Protein AF-A0A8S4R0J4-F1 (afdb_monomer)

Structure (mmCIF, N/CA/C/O backbone):
data_AF-A0A8S4R0J4-F1
#
_entry.id   AF-A0A8S4R0J4-F1
#
loop_
_atom_site.group_PDB
_atom_site.id
_atom_site.type_symbol
_atom_site.label_atom_id
_atom_site.label_alt_id
_atom_site.label_comp_id
_atom_site.label_asym_id
_atom_site.label_entity_id
_atom_site.label_seq_id
_atom_site.pdbx_PDB_ins_code
_atom_site.Cartn_x
_atom_site.Cartn_y
_atom_site.Cartn_z
_atom_site.occupancy
_atom_site.B_iso_or_equiv
_atom_site.auth_seq_id
_atom_site.auth_comp_id
_atom_site.auth_asym_id
_atom_site.auth_atom_id
_atom_site.pdbx_PDB_model_num
ATOM 1 N N . MET A 1 1 ? 7.913 -29.783 -38.254 1.00 53.78 1 MET A N 1
ATOM 2 C CA . MET A 1 1 ? 7.956 -28.505 -37.512 1.00 53.78 1 MET A CA 1
ATOM 3 C C . MET A 1 1 ? 6.572 -28.282 -36.943 1.00 53.7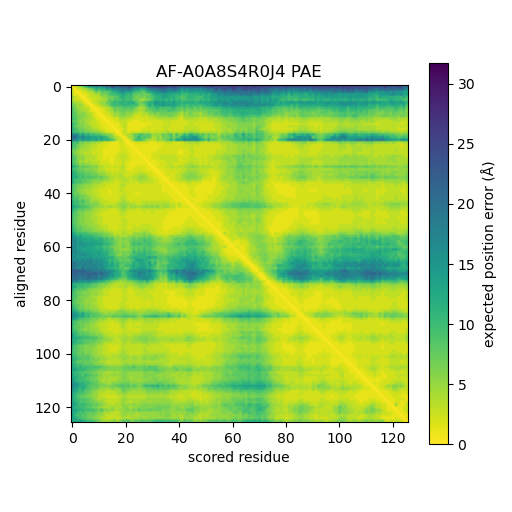8 1 MET A C 1
ATOM 5 O O . MET A 1 1 ? 5.621 -28.426 -37.696 1.00 53.78 1 MET A O 1
ATOM 9 N N . GLY A 1 2 ? 6.457 -28.079 -35.632 1.00 83.88 2 GLY A N 1
ATOM 10 C CA . GLY A 1 2 ? 5.169 -27.834 -34.981 1.00 83.88 2 GLY A CA 1
ATOM 11 C C . GLY A 1 2 ? 4.883 -26.339 -34.911 1.00 83.88 2 GLY A C 1
ATOM 12 O O . GLY A 1 2 ? 5.798 -25.559 -34.653 1.00 83.88 2 GLY A O 1
ATOM 13 N N . GLU A 1 3 ? 3.630 -25.966 -35.143 1.00 86.44 3 GLU A N 1
ATOM 14 C CA . GLU A 1 3 ? 3.121 -24.610 -34.957 1.00 86.44 3 GLU A CA 1
ATOM 15 C C . GLU A 1 3 ? 2.277 -24.578 -33.679 1.00 86.44 3 GLU A C 1
ATOM 17 O O . GLU A 1 3 ? 1.450 -25.463 -33.448 1.00 86.44 3 GLU A O 1
ATOM 22 N N . TRP A 1 4 ? 2.521 -23.588 -32.820 1.00 90.00 4 TRP A N 1
ATOM 23 C CA . TRP A 1 4 ? 1.735 -23.394 -31.606 1.00 90.00 4 TRP A CA 1
ATOM 24 C C . TRP A 1 4 ? 0.514 -22.535 -31.907 1.00 90.00 4 TRP A C 1
ATOM 26 O O . TRP A 1 4 ? 0.641 -21.437 -32.442 1.00 90.00 4 TRP A O 1
ATOM 36 N N . VAL A 1 5 ? -0.659 -23.003 -31.483 1.00 90.94 5 VAL A N 1
ATOM 37 C CA . VAL A 1 5 ? -1.885 -22.200 -31.461 1.00 90.94 5 VAL A CA 1
ATOM 38 C C . VAL A 1 5 ? -2.134 -21.757 -30.022 1.00 90.94 5 VAL A C 1
ATOM 40 O O . VAL A 1 5 ? -2.539 -22.552 -29.176 1.00 90.94 5 VAL A O 1
ATOM 43 N N . CYS A 1 6 ? -1.852 -20.490 -29.729 1.00 91.31 6 CYS A N 1
ATOM 44 C CA . CYS A 1 6 ? -2.050 -19.916 -28.399 1.00 91.31 6 CYS A CA 1
ATOM 45 C C . CYS A 1 6 ? -3.503 -19.460 -28.191 1.00 91.31 6 CYS A C 1
ATOM 47 O O . CYS A 1 6 ? -4.121 -18.891 -29.089 1.00 91.31 6 CYS A O 1
ATOM 49 N N . THR A 1 7 ? -4.025 -19.628 -26.975 1.00 89.69 7 THR A N 1
ATOM 50 C CA . THR A 1 7 ? -5.335 -19.103 -26.551 1.00 89.69 7 THR A CA 1
ATOM 51 C C . THR A 1 7 ? -5.173 -17.874 -25.661 1.00 89.69 7 THR A C 1
ATOM 53 O O . THR A 1 7 ? -4.277 -17.839 -24.821 1.00 89.69 7 THR A O 1
ATOM 56 N N . GLN A 1 8 ? -6.076 -16.900 -25.776 1.00 89.94 8 GLN A N 1
ATOM 57 C CA . GLN A 1 8 ? -6.120 -15.720 -24.903 1.00 89.94 8 GLN A CA 1
ATOM 58 C C . GLN A 1 8 ? -7.102 -15.953 -23.748 1.00 89.94 8 GLN A C 1
ATOM 60 O O . GLN A 1 8 ? -8.242 -15.494 -23.778 1.00 89.94 8 GLN A O 1
ATOM 65 N N . VAL A 1 9 ? -6.680 -16.732 -22.752 1.00 93.38 9 VAL A N 1
ATOM 66 C CA . VAL A 1 9 ? -7.491 -16.987 -21.552 1.00 93.38 9 VAL A CA 1
ATOM 67 C C . VAL A 1 9 ? -7.338 -15.808 -20.580 1.00 93.38 9 VAL A C 1
ATOM 69 O O . VAL A 1 9 ? -6.201 -15.454 -20.264 1.00 93.38 9 VAL A O 1
ATOM 72 N N . PRO A 1 10 ? -8.435 -15.206 -20.080 1.00 92.75 10 PRO A N 1
ATOM 73 C CA . PRO A 1 10 ? -8.359 -14.131 -19.094 1.00 92.75 10 PRO A CA 1
ATOM 74 C C . PRO A 1 10 ? -7.621 -14.557 -17.819 1.00 92.75 10 PRO A C 1
ATOM 76 O O . PRO A 1 10 ? -7.871 -15.633 -17.274 1.00 92.75 10 PRO A O 1
ATOM 79 N N . CYS A 1 11 ? -6.749 -13.688 -17.311 1.00 90.75 11 CYS A N 1
ATOM 80 C CA . CYS A 1 11 ? -6.005 -13.892 -16.072 1.00 90.75 11 CYS A CA 1
ATOM 81 C C . CYS A 1 11 ? -5.997 -12.616 -15.217 1.00 90.75 11 CYS A C 1
ATOM 83 O O . CYS A 1 11 ? -6.216 -11.511 -15.711 1.00 90.75 11 CYS A O 1
ATOM 85 N N . GLY A 1 12 ? -5.783 -12.774 -13.909 1.00 92.75 12 GLY A N 1
ATOM 86 C CA . GLY A 1 12 ? -5.637 -11.639 -12.999 1.00 92.75 12 GLY A CA 1
ATOM 87 C C . GLY A 1 12 ? -4.245 -11.009 -13.091 1.00 92.75 12 GLY A C 1
ATOM 88 O O . GLY A 1 12 ? -3.263 -11.703 -13.343 1.00 92.75 12 GLY A O 1
ATOM 89 N N . ALA A 1 13 ? -4.161 -9.709 -12.815 1.00 95.00 13 ALA A N 1
ATOM 90 C CA . ALA A 1 13 ? -2.903 -8.990 -12.625 1.00 95.00 13 ALA A CA 1
ATOM 91 C C . ALA A 1 13 ? -2.691 -8.663 -11.140 1.00 95.00 13 ALA A C 1
ATOM 93 O O . ALA A 1 13 ? -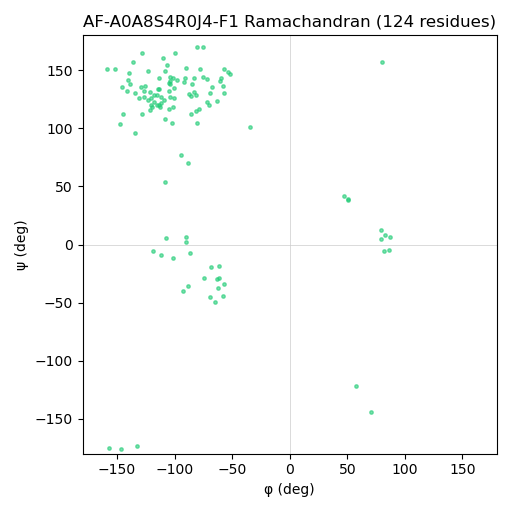3.652 -8.540 -10.375 1.00 95.00 13 ALA A O 1
ATOM 94 N N . ARG A 1 14 ? -1.433 -8.505 -10.717 1.00 94.81 14 ARG A N 1
ATOM 95 C CA . ARG A 1 14 ? -1.080 -8.198 -9.325 1.00 94.81 14 ARG A CA 1
ATOM 96 C C . ARG A 1 14 ? -0.048 -7.081 -9.271 1.00 94.81 14 ARG A C 1
ATOM 98 O O . ARG A 1 14 ? 0.988 -7.180 -9.912 1.00 94.81 14 ARG A O 1
ATOM 105 N N . CYS A 1 15 ? -0.309 -6.077 -8.442 1.00 95.94 15 CYS A N 1
ATOM 106 C CA . CYS A 1 15 ? 0.703 -5.136 -7.980 1.00 95.94 15 CYS A CA 1
ATOM 107 C C . CYS A 1 15 ? 1.190 -5.527 -6.575 1.00 95.94 15 CYS A C 1
ATOM 109 O O . CYS A 1 15 ? 0.554 -6.322 -5.872 1.00 95.94 15 CYS A O 1
ATOM 111 N N . GLY A 1 16 ? 2.312 -4.969 -6.135 1.00 95.31 16 GLY A N 1
ATOM 112 C CA . GLY A 1 16 ? 2.837 -5.228 -4.798 1.00 95.31 16 GLY A CA 1
ATOM 113 C C . GLY A 1 16 ? 3.790 -4.150 -4.315 1.00 95.31 16 GLY A C 1
ATOM 114 O O . GLY A 1 16 ? 4.469 -3.517 -5.116 1.00 95.31 16 GLY A O 1
ATOM 115 N N . ALA A 1 17 ? 3.839 -3.977 -2.998 1.00 94.12 17 ALA A N 1
ATOM 116 C CA . ALA A 1 17 ? 4.845 -3.196 -2.294 1.00 94.12 17 ALA A CA 1
ATOM 117 C C . ALA A 1 17 ? 5.457 -4.098 -1.214 1.00 94.12 17 ALA A C 1
ATOM 119 O O . ALA A 1 17 ? 4.715 -4.725 -0.454 1.00 94.12 17 ALA A O 1
ATOM 120 N N . VAL A 1 18 ? 6.783 -4.227 -1.185 1.00 89.75 18 VAL A N 1
ATOM 121 C CA . VAL A 1 18 ? 7.496 -5.143 -0.280 1.00 89.75 18 VAL A CA 1
ATOM 122 C C . VAL A 1 18 ? 8.769 -4.478 0.242 1.00 89.75 18 VAL A C 1
ATOM 124 O O . VAL A 1 18 ? 9.469 -3.813 -0.517 1.00 89.75 18 VAL A O 1
ATOM 127 N N . GLY A 1 19 ? 9.087 -4.709 1.519 1.00 77.81 19 GLY A N 1
ATOM 128 C CA . GLY A 1 19 ? 10.363 -4.310 2.120 1.00 77.81 19 GLY A CA 1
ATOM 129 C C . GLY A 1 19 ? 10.520 -2.799 2.301 1.00 77.81 19 GLY A C 1
ATOM 130 O O . GLY A 1 19 ? 9.557 -2.101 2.626 1.00 77.81 19 GLY A O 1
ATOM 131 N N . ASP A 1 20 ? 11.748 -2.321 2.108 1.00 73.50 20 ASP A N 1
ATOM 132 C CA . ASP A 1 20 ? 12.126 -0.916 2.004 1.00 73.50 20 ASP A CA 1
ATOM 133 C C . ASP A 1 20 ? 11.829 -0.424 0.579 1.00 73.50 20 ASP A C 1
ATOM 135 O O . ASP A 1 20 ? 12.495 -0.763 -0.390 1.00 73.50 20 ASP A O 1
ATOM 139 N N . PRO A 1 21 ? 10.755 0.347 0.436 1.00 75.06 21 PRO A N 1
ATOM 140 C CA . PRO A 1 21 ? 9.756 0.259 -0.619 1.00 75.06 21 PRO A CA 1
ATOM 141 C C . PRO A 1 21 ? 10.270 -0.145 -2.006 1.00 75.06 21 PRO A C 1
ATOM 143 O O . PRO A 1 21 ? 10.721 0.682 -2.811 1.00 75.06 21 PRO A O 1
ATOM 146 N N . HIS A 1 22 ? 10.058 -1.425 -2.308 1.00 92.00 22 HIS A N 1
ATOM 147 C CA . HIS A 1 22 ? 10.108 -1.985 -3.649 1.00 92.00 22 HIS A CA 1
ATOM 148 C C . HIS A 1 22 ? 8.685 -2.168 -4.174 1.00 92.00 22 HIS A C 1
ATOM 150 O O . HIS A 1 22 ? 7.897 -2.933 -3.611 1.00 92.00 22 HIS A O 1
ATOM 156 N N . TYR A 1 23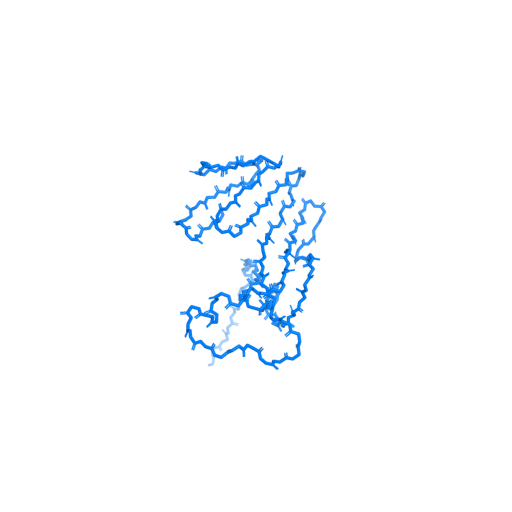 ? 8.360 -1.489 -5.268 1.00 95.38 23 TYR A N 1
ATOM 157 C CA . TYR A 1 23 ? 7.057 -1.554 -5.917 1.00 95.38 23 TYR A CA 1
ATOM 158 C C . TYR A 1 23 ? 7.121 -2.411 -7.175 1.00 95.38 23 TYR A C 1
ATOM 160 O O . TYR A 1 23 ? 8.083 -2.353 -7.939 1.00 95.38 23 TYR A O 1
ATOM 168 N N . THR A 1 24 ? 6.076 -3.199 -7.400 1.00 97.06 24 THR A N 1
ATOM 169 C CA . THR A 1 24 ? 5.812 -3.905 -8.656 1.00 97.06 24 THR A CA 1
ATOM 170 C C . THR A 1 24 ? 4.438 -3.491 -9.169 1.00 97.06 24 THR A C 1
ATOM 172 O O . THR A 1 24 ? 3.450 -3.601 -8.437 1.00 97.06 24 THR A O 1
ATOM 175 N N . THR A 1 25 ? 4.368 -2.997 -10.401 1.00 96.94 25 THR A N 1
ATOM 176 C CA . THR A 1 25 ? 3.124 -2.579 -11.065 1.00 96.94 25 THR A CA 1
ATOM 177 C C . THR A 1 25 ? 2.364 -3.776 -11.646 1.00 96.94 25 THR A C 1
ATOM 179 O O . THR A 1 25 ? 2.879 -4.892 -11.692 1.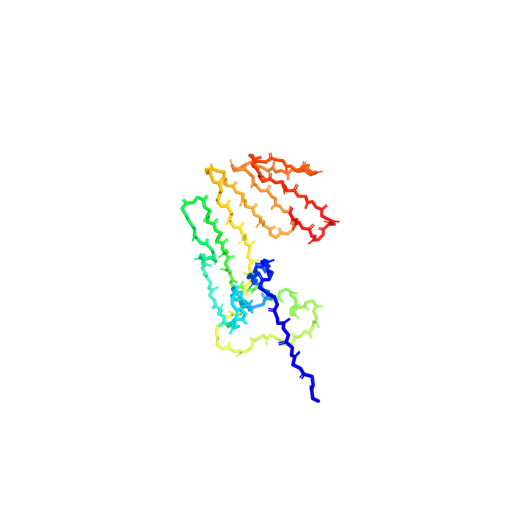00 96.94 25 THR A O 1
ATOM 182 N N . PHE A 1 26 ? 1.120 -3.561 -12.090 1.00 97.12 26 PHE A N 1
ATOM 183 C CA . PHE A 1 26 ? 0.264 -4.623 -12.644 1.00 97.12 26 PHE A CA 1
ATOM 184 C C . PHE A 1 26 ? 0.828 -5.290 -13.908 1.00 97.12 26 PHE A C 1
ATOM 186 O O . PHE A 1 26 ? 0.558 -6.464 -14.144 1.00 97.12 26 PHE A O 1
ATOM 193 N N . ASP A 1 27 ? 1.617 -4.558 -14.692 1.00 96.12 27 ASP A N 1
ATOM 194 C CA . ASP A 1 27 ? 2.336 -5.018 -15.884 1.00 96.12 27 ASP A CA 1
ATOM 195 C C . ASP A 1 27 ? 3.753 -5.543 -15.573 1.00 96.12 27 ASP A C 1
ATOM 197 O O . ASP A 1 27 ? 4.507 -5.893 -16.478 1.00 96.12 27 ASP A O 1
ATOM 201 N N . GLY A 1 28 ? 4.113 -5.653 -14.289 1.00 96.12 28 GLY A N 1
ATOM 202 C CA . GLY A 1 28 ? 5.338 -6.309 -13.830 1.00 96.12 28 GLY A CA 1
ATOM 203 C C . GLY A 1 28 ? 6.585 -5.422 -13.774 1.00 96.12 28 GLY A C 1
ATOM 204 O O . GLY A 1 28 ? 7.671 -5.938 -13.490 1.00 96.12 28 GLY A O 1
ATOM 205 N N . LEU A 1 29 ? 6.463 -4.111 -14.002 1.00 97.00 29 LEU A N 1
ATOM 206 C CA . LEU A 1 29 ? 7.578 -3.172 -13.869 1.00 97.00 29 LEU A CA 1
ATOM 207 C C . LEU A 1 29 ? 7.943 -2.968 -12.395 1.00 97.00 29 LEU A C 1
ATOM 209 O O . LEU A 1 29 ? 7.078 -2.933 -11.519 1.00 97.00 29 LEU A O 1
ATOM 213 N N . ARG A 1 30 ? 9.246 -2.850 -12.121 1.00 96.06 30 ARG A N 1
ATOM 214 C CA . ARG A 1 30 ? 9.800 -2.748 -10.764 1.00 96.06 30 ARG A CA 1
ATOM 215 C C . ARG A 1 30 ? 10.433 -1.385 -10.528 1.00 96.06 30 ARG A C 1
ATOM 217 O O . ARG A 1 30 ? 11.232 -0.933 -11.345 1.00 96.06 30 ARG A O 1
ATOM 224 N N . TYR A 1 31 ? 10.127 -0.781 -9.382 1.00 92.19 31 TYR A N 1
ATOM 225 C CA . TYR A 1 31 ? 10.625 0.537 -8.990 1.00 92.19 31 TYR A CA 1
ATOM 226 C C . TYR A 1 31 ? 10.994 0.572 -7.511 1.00 92.19 31 TYR A C 1
ATOM 228 O O . TYR A 1 31 ? 10.326 -0.047 -6.684 1.00 92.19 31 TYR A O 1
ATOM 236 N N . ASN A 1 32 ? 12.007 1.369 -7.180 1.00 90.75 32 ASN A N 1
ATOM 237 C CA . ASN A 1 32 ? 12.397 1.652 -5.803 1.00 90.75 32 ASN A CA 1
ATOM 238 C C . ASN A 1 32 ? 12.082 3.112 -5.510 1.00 90.75 32 ASN A C 1
ATOM 240 O O . ASN A 1 32 ? 12.506 3.990 -6.263 1.00 90.75 32 ASN A O 1
ATOM 244 N N . PHE A 1 33 ? 11.346 3.377 -4.435 1.00 89.38 33 PHE A N 1
ATOM 245 C CA . PHE A 1 33 ? 10.975 4.747 -4.094 1.00 89.38 33 PHE A CA 1
ATOM 246 C C . PHE A 1 33 ? 10.884 4.956 -2.581 1.00 89.38 33 PHE A C 1
ATOM 248 O O . PHE A 1 33 ? 9.909 4.571 -1.939 1.00 89.38 33 PHE A O 1
ATOM 255 N N . MET A 1 34 ? 11.906 5.613 -2.031 1.00 89.38 34 MET A N 1
ATOM 256 C CA . MET A 1 34 ? 12.081 5.870 -0.598 1.00 89.38 34 MET A CA 1
ATOM 257 C C . MET A 1 34 ? 11.405 7.178 -0.162 1.00 89.38 34 MET A C 1
ATOM 259 O O . MET A 1 34 ? 12.072 8.165 0.139 1.00 89.38 34 MET A O 1
ATOM 263 N N . GLY A 1 35 ? 10.073 7.199 -0.160 1.00 89.56 35 GLY A N 1
ATOM 264 C CA . GLY A 1 35 ? 9.283 8.355 0.268 1.00 89.56 35 GLY A CA 1
ATOM 265 C C . GLY A 1 35 ? 8.782 8.272 1.716 1.00 89.56 35 GLY A C 1
ATOM 266 O O . GLY A 1 35 ? 8.334 7.215 2.157 1.00 89.56 35 GLY A O 1
ATOM 267 N N . HIS A 1 36 ? 8.778 9.398 2.442 1.00 92.12 36 HIS A N 1
ATOM 268 C CA . HIS A 1 36 ? 8.291 9.515 3.834 1.00 92.12 36 HIS A CA 1
ATOM 269 C C . HIS A 1 36 ? 6.962 10.282 3.913 1.00 92.12 36 HIS A C 1
ATOM 271 O O . HIS A 1 36 ? 6.849 11.295 4.600 1.00 92.12 36 HIS A O 1
ATOM 277 N N . CYS A 1 37 ? 5.970 9.840 3.146 1.00 94.25 37 CYS A N 1
ATOM 278 C CA . CYS A 1 37 ? 4.645 10.449 3.090 1.00 94.25 37 CYS A CA 1
ATOM 279 C C . CYS A 1 37 ? 3.575 9.375 2.849 1.00 94.25 37 CYS A C 1
ATOM 281 O O . CYS A 1 37 ? 3.869 8.179 2.774 1.00 94.25 37 CYS A O 1
ATOM 283 N N . THR A 1 38 ? 2.331 9.814 2.701 1.00 96.62 38 THR A N 1
ATOM 284 C CA . THR A 1 38 ? 1.237 8.986 2.201 1.00 96.62 38 THR A CA 1
ATOM 285 C C . THR A 1 38 ? 1.228 9.014 0.678 1.00 96.62 38 THR A C 1
ATOM 287 O O . THR A 1 38 ? 1.216 10.086 0.072 1.00 96.62 38 THR A O 1
ATOM 290 N N . TYR A 1 39 ? 1.218 7.834 0.063 1.00 96.00 39 TYR A N 1
ATOM 291 C CA . TYR A 1 39 ? 1.218 7.669 -1.388 1.00 96.00 39 TYR A CA 1
ATOM 292 C C . TYR A 1 39 ? 0.060 6.790 -1.831 1.00 96.00 39 TYR A C 1
ATOM 294 O O . TYR A 1 39 ? -0.184 5.732 -1.252 1.00 96.00 39 TYR A O 1
ATOM 302 N N . THR A 1 40 ? -0.608 7.205 -2.901 1.00 97.44 40 THR A N 1
ATOM 303 C CA . THR A 1 40 ? -1.673 6.424 -3.524 1.00 97.44 40 THR A CA 1
ATOM 304 C C . THR A 1 40 ? -1.081 5.319 -4.387 1.00 97.44 40 THR A C 1
ATOM 306 O O . THR A 1 40 ? -0.395 5.588 -5.370 1.00 97.44 40 THR A O 1
ATOM 309 N N . LEU A 1 41 ? -1.356 4.068 -4.016 1.00 96.25 41 LEU A N 1
ATOM 310 C CA . LEU A 1 41 ? -0.914 2.872 -4.738 1.00 96.25 41 LEU A CA 1
ATOM 311 C C . LEU A 1 41 ? -1.909 2.456 -5.823 1.00 96.25 41 LEU A C 1
ATOM 313 O O . LEU A 1 41 ? -1.516 1.968 -6.880 1.00 96.25 41 LEU A O 1
ATOM 317 N N . LEU A 1 42 ? -3.202 2.634 -5.552 1.00 96.75 42 LEU A N 1
ATOM 318 C CA . LEU A 1 42 ? -4.291 2.335 -6.475 1.00 96.75 42 LEU A CA 1
ATOM 319 C C . LEU A 1 42 ? -5.406 3.352 -6.267 1.00 96.75 42 LEU A C 1
ATOM 321 O O . LEU A 1 42 ? -5.802 3.616 -5.133 1.00 96.75 42 LEU A O 1
ATOM 325 N N . LYS A 1 43 ? -5.957 3.868 -7.364 1.00 97.19 43 LYS A N 1
ATOM 326 C CA . LYS A 1 43 ? -7.151 4.707 -7.337 1.00 97.19 43 LYS A CA 1
ATOM 327 C C . LYS A 1 43 ? -8.057 4.383 -8.512 1.00 97.19 43 LYS A C 1
ATOM 329 O O . LYS A 1 43 ? -7.611 4.309 -9.652 1.00 97.19 43 LYS A O 1
ATOM 334 N N . THR A 1 44 ? -9.330 4.207 -8.208 1.00 95.56 44 THR A N 1
ATOM 335 C CA . THR A 1 44 ? -10.442 4.043 -9.149 1.00 95.56 44 THR A CA 1
ATOM 336 C C . THR A 1 44 ? -11.577 4.971 -8.707 1.00 95.56 44 THR A C 1
ATOM 338 O O . THR A 1 44 ? -11.400 5.756 -7.775 1.00 95.56 44 THR A O 1
ATOM 341 N N . GLU A 1 45 ? -12.750 4.888 -9.335 1.00 94.19 45 GLU A N 1
ATOM 342 C CA . GLU A 1 45 ? -13.912 5.686 -8.919 1.00 94.19 45 GLU A CA 1
ATOM 343 C C . GLU A 1 45 ? -14.378 5.372 -7.487 1.00 94.19 45 GLU A C 1
ATOM 345 O O . GLU A 1 45 ? -14.742 6.286 -6.753 1.00 94.19 45 GLU A O 1
ATOM 350 N N . ASN A 1 46 ? -14.326 4.100 -7.068 1.00 93.44 46 ASN A N 1
ATOM 351 C CA . ASN A 1 46 ? -14.900 3.645 -5.791 1.00 93.44 46 ASN A CA 1
ATOM 352 C C . ASN A 1 46 ? -13.878 3.053 -4.812 1.00 93.44 46 ASN A C 1
ATOM 354 O O . ASN A 1 46 ? -14.244 2.708 -3.684 1.00 93.44 46 ASN A O 1
ATOM 358 N N . ILE A 1 47 ? -12.624 2.896 -5.244 1.00 95.25 47 ILE A N 1
ATOM 359 C CA . ILE A 1 47 ? -11.557 2.261 -4.466 1.00 95.25 47 ILE A CA 1
ATOM 360 C C . ILE A 1 47 ? -10.317 3.144 -4.475 1.00 95.25 47 ILE A C 1
ATOM 362 O O . ILE A 1 47 ? -9.798 3.452 -5.549 1.00 95.25 47 ILE A O 1
ATOM 366 N N . THR A 1 48 ? -9.809 3.462 -3.287 1.00 97.62 48 THR A N 1
ATOM 367 C CA . THR A 1 48 ? -8.494 4.087 -3.095 1.00 97.62 48 THR A CA 1
ATOM 368 C C . THR A 1 48 ? -7.693 3.247 -2.110 1.00 97.62 48 THR A C 1
ATOM 370 O O . THR A 1 48 ? -8.210 2.865 -1.061 1.00 97.62 48 THR A O 1
ATOM 373 N N . ILE A 1 49 ? -6.441 2.949 -2.447 1.00 97.38 49 ILE A N 1
ATOM 374 C CA . ILE A 1 49 ? -5.488 2.295 -1.551 1.00 97.38 49 ILE A CA 1
ATOM 375 C C . ILE A 1 49 ? -4.283 3.213 -1.406 1.00 97.38 49 ILE A C 1
ATOM 377 O O . ILE A 1 49 ? -3.553 3.433 -2.375 1.00 97.38 49 ILE A O 1
ATOM 381 N N . ASP A 1 50 ? -4.061 3.699 -0.191 1.00 97.62 50 ASP A N 1
ATOM 382 C CA . ASP A 1 50 ? -2.922 4.537 0.158 1.00 97.62 50 ASP A CA 1
ATOM 383 C C . ASP A 1 50 ? -1.994 3.808 1.136 1.00 97.62 50 ASP A C 1
ATOM 385 O O . ASP A 1 50 ? -2.444 3.099 2.041 1.00 97.62 50 ASP A O 1
ATOM 389 N N . ALA A 1 51 ? -0.689 4.011 0.986 1.00 96.25 51 ALA A N 1
ATOM 390 C CA . ALA A 1 51 ? 0.321 3.563 1.936 1.00 96.25 51 ALA A CA 1
ATOM 391 C C . ALA A 1 51 ? 0.968 4.770 2.619 1.00 96.25 51 ALA A C 1
ATOM 393 O O . ALA A 1 51 ? 1.540 5.635 1.957 1.00 96.25 51 ALA A O 1
ATOM 394 N N . GLU A 1 52 ? 0.890 4.816 3.949 1.00 96.06 52 GLU A N 1
ATOM 395 C CA . GLU A 1 52 ? 1.656 5.758 4.767 1.00 96.06 52 GLU A CA 1
ATOM 396 C C . GLU A 1 52 ? 3.028 5.158 5.042 1.00 96.06 52 GLU A C 1
ATOM 398 O O . GLU A 1 52 ? 3.165 4.169 5.773 1.00 96.06 52 GLU A O 1
ATOM 403 N N . ASN A 1 53 ? 4.043 5.789 4.467 1.00 94.19 53 ASN A N 1
ATOM 404 C CA . ASN A 1 53 ? 5.433 5.436 4.672 1.00 94.19 53 ASN A CA 1
ATOM 405 C C . ASN A 1 53 ? 6.102 6.460 5.589 1.00 94.19 53 ASN A C 1
ATOM 407 O O . ASN A 1 53 ? 5.905 7.668 5.469 1.00 94.19 53 ASN A O 1
ATOM 411 N N . VAL A 1 54 ? 6.933 5.964 6.497 1.00 92.94 54 VAL A N 1
ATOM 412 C CA . VAL A 1 54 ? 7.741 6.771 7.419 1.00 92.94 54 VAL A CA 1
ATOM 413 C C . VAL A 1 54 ? 9.197 6.338 7.333 1.00 92.94 54 VAL A C 1
ATOM 415 O O . VAL A 1 54 ? 9.490 5.250 6.840 1.00 92.94 54 VAL A O 1
ATOM 418 N N . ALA A 1 55 ? 10.118 7.151 7.847 1.00 91.00 55 ALA A N 1
ATOM 419 C CA . ALA A 1 55 ? 11.485 6.691 8.050 1.00 91.00 55 ALA A CA 1
ATOM 420 C C . ALA A 1 55 ? 11.487 5.448 8.958 1.00 91.00 55 ALA A C 1
ATOM 422 O O . ALA A 1 55 ? 10.866 5.450 10.025 1.00 91.00 55 ALA A O 1
ATOM 423 N N . CYS A 1 56 ? 12.179 4.388 8.544 1.00 88.00 56 CYS A N 1
ATOM 424 C CA . CYS A 1 56 ? 12.315 3.183 9.351 1.00 88.00 56 CYS A CA 1
ATOM 425 C C . CYS A 1 56 ? 12.979 3.508 10.695 1.00 88.00 56 CYS A C 1
ATOM 427 O O . CYS A 1 56 ? 13.911 4.312 10.767 1.00 88.00 56 CYS A O 1
ATOM 429 N N . SER A 1 57 ? 12.537 2.833 11.758 1.00 85.62 57 SER A N 1
ATOM 430 C CA . SER A 1 57 ? 13.117 2.993 13.097 1.00 85.62 57 SER A CA 1
ATOM 431 C C . SER A 1 57 ? 14.540 2.443 13.212 1.00 85.62 57 SER A C 1
ATOM 433 O O . SER A 1 57 ? 15.252 2.807 14.137 1.00 85.62 57 SER A O 1
ATOM 435 N N . GLY A 1 58 ? 14.949 1.559 12.295 1.00 82.69 58 GLY A N 1
ATOM 436 C CA . GLY A 1 58 ? 16.204 0.813 12.405 1.00 82.69 58 GLY A CA 1
ATOM 437 C C . GLY A 1 58 ? 16.125 -0.387 13.353 1.00 82.69 58 GLY A C 1
ATOM 438 O O . GLY A 1 58 ? 17.125 -1.072 13.524 1.00 82.69 58 GLY A O 1
ATOM 439 N N . ALA A 1 59 ? 14.947 -0.703 13.911 1.00 82.50 59 ALA A N 1
ATOM 440 C CA . ALA A 1 59 ? 14.781 -1.799 14.871 1.00 82.50 59 ALA A CA 1
ATOM 441 C C . ALA A 1 59 ? 15.244 -3.166 14.331 1.00 82.50 59 ALA A C 1
ATOM 443 O O . ALA A 1 59 ? 15.772 -3.976 15.082 1.00 82.50 59 ALA A O 1
ATOM 444 N N . ILE A 1 60 ? 15.083 -3.424 13.026 1.00 79.50 60 ILE A N 1
ATOM 445 C CA . ILE A 1 60 ? 15.583 -4.657 12.392 1.00 79.50 60 ILE A CA 1
ATOM 446 C C . ILE A 1 60 ? 17.114 -4.650 12.337 1.00 79.50 60 ILE A C 1
ATOM 448 O O . ILE A 1 60 ? 17.741 -5.648 12.674 1.00 79.50 60 ILE A O 1
ATOM 452 N N . THR A 1 61 ? 17.712 -3.526 11.937 1.00 83.31 61 THR A N 1
ATOM 453 C CA . THR A 1 61 ? 19.169 -3.343 11.888 1.00 83.31 61 THR A CA 1
ATOM 454 C C . THR A 1 61 ? 19.788 -3.565 13.267 1.00 83.31 61 THR A C 1
ATOM 456 O O . THR A 1 61 ? 20.760 -4.304 13.387 1.00 83.31 61 THR A O 1
ATOM 459 N N . GLU A 1 62 ? 19.169 -3.005 14.307 1.00 84.75 62 GLU A N 1
ATOM 460 C CA . GLU A 1 62 ? 19.571 -3.189 15.701 1.00 84.75 62 GLU A CA 1
ATOM 461 C C . GLU A 1 62 ? 19.405 -4.647 16.159 1.00 84.75 62 GLU A C 1
ATOM 463 O O . GLU A 1 62 ? 20.358 -5.249 16.650 1.00 84.75 62 GLU A O 1
ATOM 468 N N . ALA A 1 63 ? 18.239 -5.259 15.923 1.00 86.25 63 ALA A N 1
ATOM 469 C CA . ALA A 1 63 ? 17.969 -6.646 16.311 1.00 86.25 63 ALA A CA 1
ATOM 470 C C . ALA A 1 63 ? 18.880 -7.666 15.607 1.00 86.25 63 ALA A C 1
ATOM 472 O O . ALA A 1 63 ? 19.172 -8.722 16.165 1.00 86.25 63 ALA A O 1
ATOM 473 N N . MET A 1 64 ? 19.329 -7.362 14.387 1.00 86.69 64 MET A N 1
ATOM 474 C CA . MET A 1 64 ? 20.250 -8.205 13.619 1.00 86.69 64 MET A CA 1
ATOM 475 C C . MET A 1 64 ? 21.729 -7.874 13.861 1.00 86.69 64 MET A C 1
ATOM 477 O O . MET A 1 64 ? 22.587 -8.496 13.237 1.00 86.69 64 MET A O 1
ATOM 481 N N . ASN A 1 65 ? 22.045 -6.925 14.751 1.00 89.00 65 ASN A N 1
ATOM 482 C CA . ASN A 1 65 ? 23.406 -6.438 14.998 1.00 89.00 65 ASN A CA 1
ATOM 483 C C . ASN A 1 65 ? 24.136 -6.033 13.699 1.00 89.00 65 ASN A C 1
ATOM 485 O O . ASN A 1 65 ? 25.321 -6.311 13.505 1.00 89.00 65 ASN A O 1
ATOM 489 N N . LEU A 1 66 ? 23.391 -5.421 12.774 1.00 84.50 66 LEU A N 1
ATOM 490 C CA . LEU A 1 66 ? 23.905 -4.923 11.505 1.00 84.50 66 LEU A CA 1
ATOM 491 C C . LEU A 1 66 ? 24.363 -3.474 11.660 1.00 84.50 66 LEU A C 1
ATOM 493 O O . LEU A 1 66 ? 23.841 -2.716 12.478 1.00 84.50 66 LEU A O 1
ATOM 497 N N . SER A 1 67 ? 25.332 -3.070 10.840 1.00 80.06 67 SER A N 1
ATOM 498 C CA . SER A 1 67 ? 25.753 -1.673 10.794 1.00 80.06 67 SER A CA 1
ATOM 499 C C . SER A 1 67 ? 24.585 -0.768 10.375 1.00 80.06 67 SER A C 1
ATOM 501 O O . SER A 1 67 ? 23.809 -1.147 9.490 1.00 80.06 67 SER A O 1
ATOM 503 N N . PRO A 1 68 ? 24.453 0.430 10.977 1.00 75.12 68 PRO A N 1
ATOM 504 C CA . PRO A 1 68 ? 23.456 1.407 10.568 1.00 75.12 68 PRO A CA 1
ATOM 505 C C . PRO A 1 68 ? 23.551 1.717 9.073 1.00 75.12 68 PRO A C 1
ATOM 507 O O . PRO A 1 68 ? 24.631 1.713 8.484 1.00 75.12 68 PRO A O 1
ATOM 510 N N . TYR A 1 69 ? 22.415 2.026 8.452 1.00 73.12 69 TYR A N 1
ATOM 511 C CA . TYR A 1 69 ? 22.421 2.553 7.093 1.00 73.12 69 TYR A CA 1
ATOM 512 C C . TYR A 1 69 ? 23.141 3.913 7.068 1.00 73.12 69 TYR A C 1
ATOM 514 O O . TYR A 1 69 ? 22.757 4.827 7.797 1.00 73.12 69 TYR A O 1
ATOM 522 N N . HIS A 1 70 ? 24.178 4.034 6.234 1.00 69.88 70 HIS A N 1
ATOM 523 C CA . HIS A 1 70 ? 25.035 5.225 6.125 1.00 69.88 70 HIS A CA 1
ATOM 524 C C . HIS A 1 70 ? 24.809 6.041 4.837 1.00 69.88 70 HIS A C 1
ATOM 526 O O . HIS A 1 70 ? 25.562 6.976 4.573 1.00 69.88 70 HIS A O 1
ATOM 532 N N . GLY A 1 71 ? 23.817 5.685 4.015 1.00 69.88 71 GLY A N 1
ATOM 533 C CA . GLY A 1 71 ? 23.485 6.440 2.803 1.00 69.88 71 GLY A CA 1
ATOM 534 C C . GLY A 1 71 ? 22.733 7.742 3.092 1.00 69.88 71 GLY A C 1
ATOM 535 O O . GLY A 1 71 ? 22.286 7.989 4.213 1.00 69.88 71 GLY A O 1
ATOM 536 N N . GLU A 1 72 ? 22.581 8.579 2.064 1.00 68.69 72 GLU A N 1
ATOM 537 C CA . GLU A 1 72 ? 21.750 9.780 2.158 1.00 68.69 72 GLU A CA 1
ATOM 538 C C . GLU A 1 72 ? 20.263 9.414 2.268 1.00 68.69 72 GLU A C 1
ATOM 540 O O . GLU A 1 72 ? 19.730 8.635 1.478 1.00 68.69 72 GLU A O 1
ATOM 545 N N . GLY A 1 73 ? 19.582 10.010 3.250 1.00 73.31 73 GLY A N 1
ATOM 546 C CA . GLY A 1 73 ? 18.190 9.697 3.570 1.00 73.31 73 GLY A CA 1
ATOM 547 C C . GLY A 1 73 ? 18.037 8.423 4.409 1.00 73.31 73 GLY A C 1
ATOM 548 O O . GLY A 1 73 ? 18.901 7.558 4.454 1.00 73.31 73 GLY A O 1
ATOM 549 N N . LYS A 1 74 ? 16.921 8.305 5.134 1.00 79.81 74 LYS A N 1
ATOM 550 C CA . LYS A 1 74 ? 16.593 7.076 5.875 1.00 79.81 74 LYS A CA 1
ATOM 551 C C . LYS A 1 74 ? 15.765 6.140 4.988 1.00 79.81 74 LYS A C 1
ATOM 553 O O . LYS A 1 74 ? 14.890 6.641 4.272 1.00 79.81 74 LYS A O 1
ATOM 558 N N . PRO A 1 75 ? 15.958 4.808 5.067 1.00 87.25 75 PRO A N 1
ATOM 559 C CA . PRO A 1 75 ? 15.069 3.867 4.394 1.00 87.25 75 PRO A CA 1
ATOM 560 C C . PRO A 1 75 ? 13.629 4.088 4.860 1.00 87.25 75 PRO A C 1
ATOM 562 O O . PRO A 1 75 ? 13.387 4.557 5.978 1.00 87.25 75 PRO A O 1
ATOM 565 N N . SER A 1 76 ? 12.672 3.789 3.988 1.00 90.38 76 SER A N 1
ATOM 566 C CA . SER A 1 76 ? 11.251 4.002 4.273 1.00 90.38 76 SER A CA 1
ATOM 567 C C . SER A 1 76 ? 10.586 2.687 4.661 1.00 90.38 76 SER A C 1
ATOM 569 O O . SER A 1 76 ? 10.902 1.642 4.108 1.00 90.38 76 SER A O 1
ATOM 571 N N . CYS A 1 77 ? 9.655 2.738 5.603 1.00 90.75 77 CYS A N 1
ATOM 572 C CA . CYS A 1 77 ? 8.901 1.589 6.078 1.00 90.75 77 CYS A CA 1
ATOM 573 C C . CYS A 1 77 ? 7.411 1.920 6.036 1.00 90.75 77 CYS A C 1
ATOM 575 O O . CYS A 1 77 ? 6.996 2.992 6.488 1.00 90.75 77 CYS A O 1
ATOM 577 N N . THR A 1 78 ? 6.594 0.989 5.542 1.00 93.06 78 THR A N 1
ATOM 578 C CA . THR A 1 78 ? 5.137 1.142 5.576 1.00 93.06 78 THR A CA 1
ATOM 579 C C . THR A 1 78 ? 4.639 1.031 7.011 1.00 93.06 78 THR A C 1
ATOM 581 O O . THR A 1 78 ? 4.824 0.015 7.686 1.00 93.06 78 THR A O 1
ATOM 584 N N . LYS A 1 79 ? 4.002 2.098 7.483 1.00 93.00 79 LYS A N 1
ATOM 585 C CA . LYS A 1 79 ? 3.423 2.212 8.822 1.00 93.00 79 LYS A CA 1
ATOM 586 C C . LYS A 1 79 ? 1.957 1.798 8.838 1.00 93.00 79 LYS A C 1
ATOM 588 O O . LYS A 1 79 ? 1.512 1.145 9.785 1.00 93.00 79 LYS A O 1
ATOM 593 N N . ALA A 1 80 ? 1.217 2.177 7.801 1.00 95.50 80 ALA A N 1
ATOM 594 C CA . ALA A 1 80 ? -0.192 1.855 7.666 1.00 95.50 80 ALA A CA 1
ATOM 595 C C . ALA A 1 80 ? -0.613 1.774 6.196 1.00 95.50 80 ALA A C 1
ATOM 597 O O . ALA A 1 80 ? -0.055 2.460 5.338 1.00 95.50 80 ALA A O 1
ATOM 598 N N . VAL A 1 81 ? -1.627 0.955 5.933 1.00 96.75 81 VAL A N 1
ATOM 599 C CA . VAL A 1 81 ? -2.338 0.890 4.655 1.00 96.75 81 VAL A CA 1
ATOM 600 C C . VAL A 1 81 ? -3.774 1.334 4.890 1.00 96.75 81 VAL A C 1
ATOM 602 O O . VAL A 1 81 ? -4.449 0.823 5.787 1.00 96.75 81 VAL A O 1
ATOM 605 N N . TYR A 1 82 ? -4.231 2.283 4.084 1.00 97.50 82 TYR A N 1
ATOM 606 C CA . TYR A 1 82 ? -5.580 2.832 4.116 1.00 97.50 82 TYR A CA 1
ATOM 607 C C . TYR A 1 82 ? -6.321 2.357 2.875 1.00 97.50 82 TYR A C 1
ATOM 609 O O . TYR A 1 82 ? -5.858 2.558 1.755 1.00 97.50 82 TYR A O 1
ATOM 617 N N . ILE A 1 83 ? -7.466 1.717 3.074 1.00 96.75 83 ILE A N 1
ATOM 618 C CA . ILE A 1 83 ? -8.318 1.199 2.009 1.00 96.75 83 ILE A CA 1
ATOM 619 C C . ILE A 1 83 ? -9.664 1.897 2.128 1.00 96.75 83 ILE A C 1
ATOM 621 O O . ILE A 1 83 ? -10.366 1.755 3.129 1.00 96.75 83 ILE A O 1
ATOM 625 N N . GLN A 1 84 ? -10.028 2.634 1.091 1.00 96.06 84 GLN A N 1
ATOM 626 C CA . GLN A 1 84 ? -11.352 3.212 0.924 1.00 96.06 84 GLN A CA 1
ATOM 627 C C . GLN A 1 84 ? -12.095 2.380 -0.113 1.00 96.06 84 GLN A C 1
ATOM 629 O O . GLN A 1 84 ? -11.569 2.161 -1.202 1.00 96.06 84 GLN A O 1
ATOM 634 N N . HIS A 1 85 ? -13.292 1.902 0.214 1.00 94.25 85 HIS A N 1
ATOM 635 C CA . HIS A 1 85 ? -14.100 1.073 -0.680 1.00 94.25 85 HIS A CA 1
ATOM 636 C C . HIS A 1 85 ? -15.585 1.380 -0.500 1.00 94.25 85 HIS A C 1
ATOM 638 O O . HIS A 1 85 ? -16.150 1.077 0.552 1.00 94.25 85 HIS A O 1
ATOM 644 N N . PHE A 1 86 ? -16.221 1.975 -1.515 1.00 89.62 86 PHE A N 1
ATOM 645 C CA . PHE A 1 86 ? -17.653 2.327 -1.507 1.00 89.62 86 PHE A CA 1
ATOM 646 C C . PHE A 1 86 ? -18.104 3.033 -0.207 1.00 89.62 86 PHE A C 1
ATOM 648 O O . PHE A 1 86 ? -19.154 2.735 0.359 1.00 89.62 86 PHE A O 1
ATOM 655 N N . GLY A 1 87 ? -17.277 3.956 0.298 1.00 86.12 87 GLY A N 1
ATOM 656 C CA . GLY A 1 87 ? -17.543 4.732 1.517 1.00 86.12 87 GLY A CA 1
ATOM 657 C C . GLY A 1 87 ? -17.128 4.068 2.837 1.00 86.12 87 GLY A C 1
ATOM 658 O O . GLY A 1 87 ? -17.201 4.714 3.880 1.00 86.12 87 GLY A O 1
ATOM 659 N N . ALA A 1 88 ? -16.660 2.817 2.821 1.00 93.44 88 ALA A N 1
ATOM 660 C CA . ALA A 1 88 ? -16.018 2.196 3.976 1.00 93.44 88 ALA A CA 1
ATOM 661 C C . ALA A 1 88 ? -14.526 2.548 4.029 1.00 93.44 88 ALA A C 1
ATOM 663 O O . ALA A 1 88 ? -13.840 2.483 3.010 1.00 93.44 88 ALA A O 1
ATOM 664 N N . ASN A 1 89 ? -14.024 2.851 5.227 1.00 95.81 89 ASN A N 1
ATOM 665 C CA . ASN A 1 89 ? -12.615 3.137 5.489 1.00 95.81 89 ASN A CA 1
ATOM 666 C C . ASN A 1 89 ? -12.013 2.024 6.345 1.00 95.81 89 ASN A C 1
ATOM 668 O O . ASN A 1 89 ? -12.446 1.811 7.479 1.00 95.81 89 ASN A O 1
ATOM 672 N N . ILE A 1 90 ? -11.011 1.328 5.821 1.00 97.00 90 ILE A N 1
ATOM 673 C CA . ILE A 1 90 ? -10.305 0.242 6.499 1.00 97.00 90 ILE A CA 1
ATOM 674 C C . ILE A 1 90 ? -8.843 0.649 6.643 1.00 97.00 90 ILE A C 1
ATOM 676 O O . ILE A 1 90 ? -8.164 0.893 5.649 1.00 97.00 90 ILE A O 1
ATOM 680 N N . ASN A 1 91 ? -8.343 0.682 7.875 1.00 97.00 91 ASN A N 1
ATOM 681 C CA . ASN A 1 91 ? -6.953 1.019 8.155 1.00 97.00 91 ASN A CA 1
ATOM 682 C C . ASN A 1 91 ? -6.267 -0.205 8.748 1.00 97.00 91 ASN A C 1
ATOM 684 O O . ASN A 1 91 ? -6.665 -0.692 9.809 1.00 97.00 91 ASN A O 1
ATOM 688 N N . LEU A 1 92 ? -5.223 -0.672 8.075 1.00 96.00 92 LEU A N 1
ATOM 689 C CA . LEU A 1 92 ? -4.379 -1.775 8.507 1.00 96.00 92 LEU A CA 1
ATOM 690 C C . LEU A 1 92 ? -3.068 -1.185 9.017 1.00 96.00 92 LEU A C 1
ATOM 692 O O . LEU A 1 92 ? -2.337 -0.546 8.260 1.00 96.00 92 LEU A O 1
ATOM 696 N N . LYS A 1 93 ? -2.773 -1.365 10.301 1.00 94.44 93 LYS A N 1
ATOM 697 C CA . LYS A 1 93 ? -1.542 -0.876 10.932 1.00 94.44 93 LYS A CA 1
ATOM 698 C C . LYS A 1 93 ? -0.628 -2.043 11.297 1.00 94.44 93 LYS A C 1
ATOM 700 O O . LYS A 1 93 ? -1.065 -3.190 11.416 1.00 94.44 93 LYS A O 1
ATOM 705 N N . GLN A 1 94 ? 0.654 -1.742 11.494 1.00 89.38 94 GLN A N 1
ATOM 706 C CA . GLN A 1 94 ? 1.625 -2.707 12.019 1.00 89.38 94 GLN A CA 1
ATOM 707 C C . GLN A 1 94 ? 1.126 -3.352 13.317 1.00 89.38 94 GLN A C 1
ATOM 709 O O . GLN A 1 94 ? 0.443 -2.698 14.094 1.00 89.38 94 GLN A O 1
ATOM 714 N N . GLY A 1 95 ? 1.472 -4.620 13.555 1.00 87.88 95 GLY A N 1
ATOM 715 C CA . GLY A 1 95 ? 1.011 -5.374 14.730 1.00 87.88 95 GLY A CA 1
ATOM 716 C C . GLY A 1 95 ? -0.385 -5.992 14.590 1.00 87.88 95 GLY A C 1
ATOM 717 O O . GLY A 1 95 ? -0.910 -6.516 15.563 1.00 87.88 95 GLY A O 1
ATOM 718 N N . GLY A 1 96 ? -0.988 -5.944 13.396 1.00 90.25 96 GLY A N 1
ATOM 719 C CA . GLY A 1 96 ? -2.299 -6.548 13.136 1.00 90.25 96 GLY A CA 1
ATOM 720 C C . GLY A 1 96 ? -3.482 -5.709 13.623 1.00 90.25 96 GLY A C 1
ATOM 721 O O . GLY A 1 96 ? -4.604 -6.207 13.651 1.00 90.25 96 GLY A O 1
ATOM 722 N N . PHE A 1 97 ? -3.257 -4.441 13.982 1.00 94.44 97 PHE A N 1
ATOM 723 C CA . PHE A 1 97 ? -4.327 -3.526 14.373 1.00 94.44 97 PHE A CA 1
ATOM 724 C C . PHE A 1 97 ? -5.157 -3.125 13.153 1.00 94.44 97 PHE A C 1
ATOM 726 O O . PHE A 1 97 ? -4.634 -2.567 12.182 1.00 94.44 97 PHE A O 1
ATOM 733 N N . ILE A 1 98 ? -6.462 -3.383 13.225 1.00 96.62 98 ILE A N 1
ATOM 734 C CA . ILE A 1 98 ? -7.413 -3.130 12.142 1.00 96.62 98 ILE A CA 1
ATOM 735 C C . ILE A 1 98 ? -8.481 -2.161 12.641 1.00 96.62 98 ILE A C 1
ATOM 737 O O . ILE A 1 98 ? -9.141 -2.409 13.650 1.00 96.62 98 ILE A O 1
ATOM 741 N N . LEU A 1 99 ? -8.681 -1.065 11.912 1.00 96.62 99 LEU A N 1
ATOM 742 C CA . LEU A 1 99 ? -9.773 -0.121 12.145 1.00 96.62 99 LEU A CA 1
ATOM 743 C C . LEU A 1 99 ? -10.726 -0.156 10.955 1.00 96.62 99 LEU A C 1
ATOM 745 O O . LEU A 1 99 ? -10.283 -0.067 9.814 1.00 96.62 99 LEU A O 1
ATOM 749 N N . VAL A 1 100 ? -12.026 -0.215 11.220 1.00 96.50 100 VAL A N 1
ATOM 750 C CA . VAL A 1 100 ? -13.083 -0.063 10.216 1.00 96.50 100 VAL A CA 1
ATOM 751 C C . VAL A 1 100 ? -13.948 1.122 10.617 1.00 96.50 100 VAL A C 1
ATOM 753 O O . VAL A 1 100 ? -14.520 1.138 11.705 1.00 96.50 100 VAL A O 1
ATOM 756 N N . ASN A 1 101 ? -14.027 2.134 9.754 1.00 95.06 101 ASN A N 1
ATOM 757 C CA . ASN A 1 101 ? -14.746 3.388 9.996 1.00 95.06 101 ASN A CA 1
ATOM 758 C C . ASN A 1 101 ? -14.375 4.031 11.349 1.00 95.06 101 ASN A C 1
ATOM 760 O O . ASN A 1 101 ? -15.229 4.536 12.071 1.00 95.06 101 ASN A O 1
ATOM 764 N N . GLY A 1 102 ? -13.090 3.960 11.715 1.00 95.12 102 GLY A N 1
ATOM 765 C CA . GLY A 1 102 ? -12.559 4.494 12.973 1.00 95.12 102 GLY A CA 1
ATOM 766 C C . GLY A 1 102 ? -12.737 3.596 14.205 1.00 95.12 102 GLY A C 1
ATOM 767 O O . GLY A 1 102 ? -12.179 3.918 15.251 1.00 95.12 102 GLY A O 1
ATOM 768 N N . LYS A 1 103 ? -13.446 2.465 14.104 1.00 95.81 103 LYS A N 1
ATOM 769 C CA . LYS A 1 103 ? -13.637 1.511 15.207 1.00 95.81 103 LYS A CA 1
ATOM 770 C C . LYS A 1 103 ? -12.700 0.314 15.075 1.00 95.81 103 LYS A C 1
ATOM 772 O O . LYS A 1 103 ? -12.578 -0.264 13.999 1.00 95.81 103 LYS A O 1
ATOM 777 N N . GLU A 1 104 ? -12.070 -0.076 16.177 1.00 96.12 104 GLU A N 1
ATOM 778 C CA . GLU A 1 104 ? -11.196 -1.249 16.216 1.00 96.12 104 GLU A CA 1
ATOM 779 C C . GLU A 1 104 ? -11.968 -2.555 16.020 1.00 96.12 104 GLU A C 1
ATOM 781 O O . GLU A 1 104 ? -13.040 -2.770 16.593 1.00 96.12 104 GLU A O 1
ATOM 786 N N . VAL A 1 105 ? -11.399 -3.425 15.188 1.00 95.50 105 VAL A N 1
ATOM 787 C CA . VAL A 1 105 ? -11.888 -4.775 14.924 1.00 95.50 105 VAL A CA 1
ATOM 788 C C . VAL A 1 105 ? -10.934 -5.762 15.580 1.00 95.50 105 VAL A C 1
ATOM 790 O O . VAL A 1 105 ? -9.822 -5.973 15.108 1.00 95.50 105 VAL A O 1
ATOM 793 N N . THR A 1 106 ? -11.393 -6.389 16.659 1.00 92.31 106 THR A N 1
ATOM 794 C CA . THR A 1 106 ? -10.610 -7.364 17.437 1.00 92.31 106 THR A CA 1
ATOM 795 C C . THR A 1 106 ? -10.980 -8.817 17.134 1.00 92.31 106 THR A C 1
ATOM 797 O O . THR A 1 106 ? -10.256 -9.731 17.520 1.00 92.31 106 THR A O 1
ATOM 800 N N . ALA A 1 107 ? -12.089 -9.047 16.424 1.00 92.62 107 ALA A N 1
ATOM 801 C CA . ALA A 1 107 ? -12.572 -10.374 16.055 1.00 92.62 107 ALA A CA 1
ATOM 802 C C . ALA A 1 107 ? -12.609 -10.534 14.529 1.00 92.62 107 ALA A C 1
ATOM 804 O O . ALA A 1 107 ? -13.192 -9.712 13.821 1.00 92.62 107 ALA A O 1
ATOM 805 N N . LEU A 1 108 ? -12.004 -11.616 14.034 1.00 93.81 108 LEU A N 1
ATOM 806 C CA . LEU A 1 108 ? -11.949 -11.972 12.616 1.00 93.81 108 LEU A CA 1
ATOM 807 C C . LEU A 1 108 ? -12.540 -13.379 12.391 1.00 93.81 108 LEU A C 1
ATOM 809 O O . LEU A 1 108 ? -12.409 -14.233 13.267 1.00 93.81 108 LEU A O 1
ATOM 813 N N . PRO A 1 109 ? -13.146 -13.657 11.219 1.00 95.44 109 PRO A N 1
ATOM 814 C CA . PRO A 1 109 ? -13.271 -12.763 10.069 1.00 95.44 109 PRO A CA 1
ATOM 815 C C . PRO A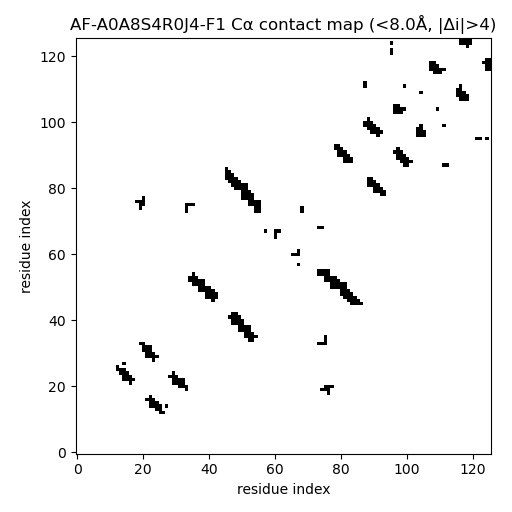 1 109 ? -14.325 -11.667 10.275 1.00 95.44 109 PRO A C 1
ATOM 817 O O . PRO A 1 109 ? -15.383 -11.911 10.849 1.00 95.44 109 PRO A O 1
ATOM 820 N N . ALA A 1 110 ? -14.054 -10.476 9.746 1.00 94.06 110 ALA A N 1
ATOM 821 C CA . ALA A 1 110 ? -14.992 -9.358 9.725 1.00 94.06 110 ALA A CA 1
ATOM 822 C C . ALA A 1 110 ? -15.498 -9.114 8.299 1.00 94.06 110 ALA A C 1
ATOM 824 O O . ALA A 1 110 ? -14.782 -9.360 7.326 1.00 94.06 110 ALA A O 1
ATOM 825 N N . LYS A 1 111 ? -16.735 -8.630 8.166 1.00 93.56 111 LYS A N 1
ATOM 826 C CA . LYS A 1 111 ? -17.335 -8.274 6.876 1.00 93.56 111 LYS A CA 1
ATOM 827 C C . LYS A 1 111 ? -17.738 -6.802 6.880 1.00 93.56 111 LYS A C 1
ATOM 829 O O . LYS A 1 111 ? -18.392 -6.351 7.817 1.00 93.56 111 LYS A O 1
ATOM 834 N N . VAL A 1 112 ? -17.353 -6.075 5.836 1.00 91.62 112 VAL A N 1
ATOM 835 C CA . VAL A 1 112 ? -17.611 -4.642 5.651 1.00 91.62 112 VAL A CA 1
ATOM 836 C C . VAL A 1 112 ? -18.103 -4.436 4.221 1.00 91.62 112 VAL A C 1
ATOM 838 O O . VAL A 1 112 ? -17.307 -4.383 3.286 1.00 91.62 112 VAL A O 1
ATOM 841 N N . GLY A 1 113 ? -19.425 -4.393 4.036 1.00 87.25 113 GLY A N 1
ATOM 842 C CA . GLY A 1 113 ? -20.017 -4.468 2.697 1.00 87.25 113 GLY A CA 1
ATOM 843 C C . GLY A 1 113 ? -19.574 -5.750 1.984 1.00 87.25 113 GLY A C 1
ATOM 844 O O . GLY A 1 113 ? -19.759 -6.849 2.516 1.00 87.25 113 GLY A O 1
ATOM 845 N N . ASP A 1 114 ? -18.937 -5.598 0.825 1.00 90.06 114 ASP A N 1
ATOM 846 C CA . ASP A 1 114 ? -18.401 -6.710 0.029 1.00 90.06 114 ASP A CA 1
ATOM 847 C C . ASP A 1 114 ? -16.979 -7.131 0.428 1.00 90.06 114 ASP A C 1
ATOM 849 O O . ASP A 1 114 ? -16.483 -8.162 -0.027 1.00 90.06 114 ASP A O 1
ATOM 853 N N . ILE A 1 115 ? -16.326 -6.386 1.326 1.00 92.19 115 ILE A N 1
ATOM 854 C CA . ILE A 1 115 ? -14.998 -6.736 1.830 1.00 92.19 115 ILE A CA 1
ATOM 855 C C . ILE A 1 115 ? -15.125 -7.750 2.963 1.00 92.19 115 ILE A C 1
ATOM 857 O O . ILE A 1 115 ? -15.872 -7.562 3.926 1.00 92.19 115 ILE A O 1
ATOM 861 N N . LYS A 1 116 ? -14.331 -8.818 2.879 1.00 94.62 1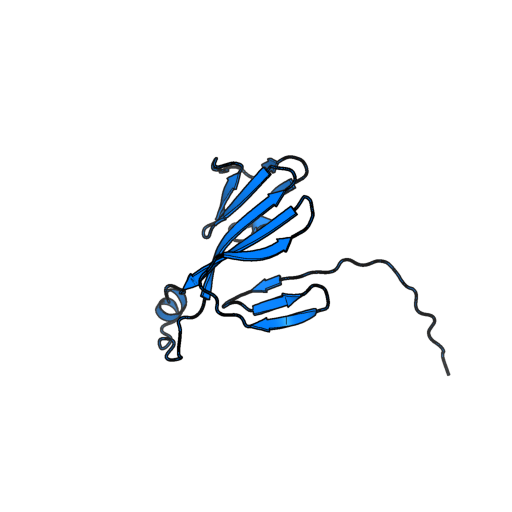16 LYS A N 1
ATOM 862 C CA . LYS A 1 116 ? -14.122 -9.786 3.954 1.00 94.62 116 LYS A CA 1
ATOM 863 C C . LYS A 1 116 ? -12.677 -9.691 4.417 1.00 94.62 116 LYS A C 1
ATOM 865 O O . LYS A 1 116 ? -11.780 -9.957 3.633 1.00 94.62 116 LYS A O 1
ATOM 870 N N . ILE A 1 117 ? -12.481 -9.365 5.687 1.00 95.12 117 ILE A N 1
ATOM 871 C CA . ILE A 1 117 ? -11.170 -9.278 6.329 1.00 95.12 117 ILE A CA 1
ATOM 872 C C . ILE A 1 117 ? -10.957 -10.565 7.122 1.00 95.12 117 ILE A C 1
ATOM 874 O O . ILE A 1 117 ? -11.802 -10.936 7.945 1.00 95.12 117 ILE A O 1
ATOM 878 N N . ARG A 1 118 ? -9.848 -11.267 6.895 1.00 95.38 118 ARG A N 1
ATOM 879 C CA . ARG A 1 118 ? -9.520 -12.527 7.570 1.00 95.38 118 ARG A CA 1
ATOM 880 C C . ARG A 1 118 ? -8.044 -12.581 7.946 1.00 95.38 118 ARG A C 1
ATOM 882 O O . ARG A 1 118 ? -7.176 -12.296 7.135 1.00 95.38 118 ARG A O 1
ATOM 889 N N . ALA A 1 119 ? -7.757 -13.072 9.147 1.00 94.12 119 ALA A N 1
ATOM 890 C CA . ALA A 1 119 ? -6.413 -13.512 9.497 1.00 94.12 119 ALA A CA 1
ATOM 891 C C . ALA A 1 119 ? -6.189 -14.929 8.958 1.00 94.12 119 ALA A C 1
ATOM 893 O O . ALA A 1 119 ? -6.866 -15.870 9.372 1.00 94.12 119 ALA A O 1
ATOM 894 N N . ALA A 1 120 ? -5.265 -15.083 8.012 1.00 91.69 120 ALA A N 1
ATOM 895 C CA . ALA A 1 120 ? -4.768 -16.395 7.603 1.00 91.69 120 ALA A CA 1
ATOM 896 C C . ALA A 1 120 ? -3.812 -16.977 8.661 1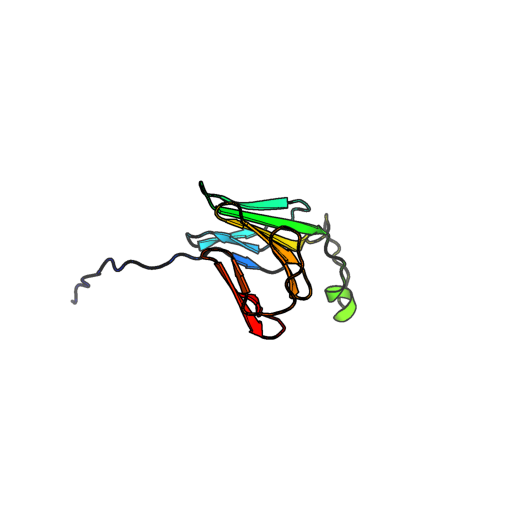.00 91.69 120 ALA A C 1
ATOM 898 O O . ALA A 1 120 ? -3.726 -18.191 8.815 1.00 91.69 120 ALA A O 1
ATOM 899 N N . SER A 1 121 ? -3.117 -16.108 9.402 1.00 91.06 121 SER A N 1
ATOM 900 C CA . SER A 1 121 ? -2.322 -16.431 10.593 1.00 91.06 121 SER A CA 1
ATOM 901 C C . SER A 1 121 ? -2.156 -15.175 11.463 1.00 91.06 121 SER A C 1
ATOM 903 O O . SER A 1 121 ? -2.669 -14.114 11.109 1.00 91.06 121 SER A O 1
ATOM 905 N N . SER A 1 122 ? -1.381 -15.257 12.547 1.00 87.31 122 SER A N 1
ATOM 906 C CA . SER A 1 122 ? -1.020 -14.093 13.370 1.00 87.31 122 SER A CA 1
ATOM 907 C C . SER A 1 122 ? -0.216 -13.014 12.627 1.00 87.31 122 SER A C 1
ATOM 909 O O . SER A 1 122 ? -0.177 -11.879 13.090 1.00 87.31 122 SER A O 1
ATOM 911 N N . LEU A 1 123 ? 0.408 -13.340 11.487 1.00 87.19 123 LEU A N 1
ATOM 912 C CA . LEU A 1 123 ? 1.246 -12.417 10.704 1.00 87.19 123 LEU A CA 1
ATOM 913 C C . LEU A 1 123 ? 0.643 -12.030 9.348 1.00 87.19 123 LEU A C 1
ATOM 915 O O . LEU A 1 123 ? 1.169 -11.149 8.673 1.00 87.19 123 LEU A O 1
ATOM 919 N N . PHE A 1 124 ? -0.441 -12.686 8.927 1.00 88.69 124 PHE A N 1
ATOM 920 C CA . PHE A 1 124 ? -0.990 -12.533 7.580 1.00 88.69 124 PHE A CA 1
ATOM 921 C C . PHE A 1 124 ? -2.485 -12.221 7.636 1.00 88.69 124 PHE A C 1
ATOM 923 O O . PHE A 1 124 ? -3.288 -13.084 8.001 1.00 88.69 124 PHE A O 1
ATOM 930 N N . ILE A 1 125 ? -2.842 -11.001 7.229 1.00 92.00 125 ILE A N 1
ATOM 931 C CA . ILE A 1 125 ? -4.221 -10.545 7.015 1.00 92.00 125 ILE A CA 1
ATOM 932 C C . ILE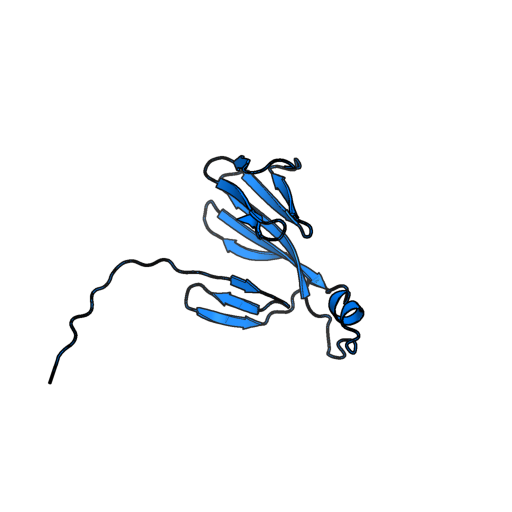 A 1 125 ? -4.497 -10.505 5.509 1.00 92.00 125 ILE A C 1
ATOM 934 O O . ILE A 1 125 ? -3.637 -10.083 4.734 1.00 92.00 125 ILE A O 1
ATOM 938 N N . MET A 1 126 ? -5.684 -10.959 5.109 1.00 85.75 126 MET A N 1
ATOM 939 C CA . MET A 1 126 ? -6.177 -10.957 3.730 1.00 85.75 126 MET A CA 1
ATOM 940 C C . MET A 1 126 ? -7.626 -10.497 3.637 1.00 85.75 126 MET A C 1
ATOM 942 O O . MET A 1 126 ? -8.350 -10.614 4.656 1.00 85.75 126 MET A O 1
#

pLDDT: mean 90.62, std 7.33, range [53.78, 97.62]

Secondary structure (DSSP, 8-state):
---------------EEETTTEEE-TT--EEE----SEEEEEE-SSEEEEEEEEE---HHHHHTTPPPP-SSSPPEEEEEEEEEETTEEEEEEGGG-EEETTEE--SSSEEETTEEE-EEETTEE-

Organism: NCBI:txid348720

Mean predicted aligned error: 5.7 Å

Foldseek 3Di:
DDDDDDDDDDDAFDWDADDLGWTADRVGDIDHDQDQAKDWPDDDPFKTKIWHKHFDPCVVCVVVVHDDDPDPDGRIDTAWIWIGGNNWIWIAGPQRWIDIPNHTDPDPQDDDPPDTWHDPDSHDID

Solvent-accessible surface area (backbone atoms only — not comparable to full-atom values): 7808 Å² total; per-residue (Å²): 138,89,83,87,86,84,78,92,73,90,77,88,73,61,62,49,76,49,76,67,34,36,36,33,39,61,89,66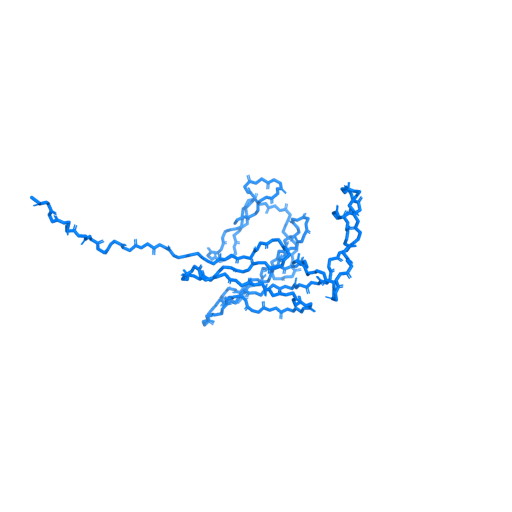,53,76,48,76,61,73,51,71,45,76,43,79,78,44,77,60,98,56,39,40,34,34,41,34,22,34,66,52,88,49,61,66,40,60,77,67,74,46,79,77,88,84,62,92,73,65,61,17,30,78,52,33,40,40,38,37,48,81,88,44,41,38,38,43,34,73,93,72,47,34,29,50,76,86,41,78,56,90,67,73,71,40,76,57,89,93,47,62,44,34,63,82,48,97,88,38,76,79

InterPro domains:
  IPR001846 von Willebrand factor, type D domain [PF00094] (15-114)
  IPR001846 von Willebrand factor, type D domain [PS51233] (13-126)
  IPR001846 von Willebrand factor, type D domain [SM00216] (4-123)
  IPR050780 Mucin/von Willebrand/Thrombospondin superfamily [PTHR11339] (2-125)

Nearest PDB structures (foldseek):
  6z3m-assembly1_c  TM=6.247E-01  e=9.042E-02  Homo sapiens
  4bq7-assembly2_D  TM=6.111E-01  e=1.467E-01  Homo sapiens
  4bq6-assembly1_F  TM=6.110E-01  e=1.467E-01  Homo sapiens
  4ui2-assembly1_D-2  TM=5.003E-01  e=9.541E-02  Homo sapiens

Sequence (126 aa):
MGEWVCTQVPCGARCGAVGDPHYTTFDGLRYNFMGHCTYTLLKTENITIDAENVACSGAITEAMNLSPYHGEGKPSCTKAVYIQHFGANINLKQGGFILVNGKEVTALPAKVGDIKIRAASSLFIM

Radius of gyration: 18.59 Å; Cα contacts (8 Å, |Δi|>4): 201; chains: 1; bounding box: 46×39×55 Å